Protein AF-A0A2D5XZF6-F1 (afdb_monomer_lite)

Radius of gyration: 29.37 Å; chains: 1; bounding box: 41×34×74 Å

pLDDT: mean 71.01, std 7.39, range [59.16, 82.88]

Foldseek 3Di:
DDADPPPRADWDQDPQWTAGPPPRDTDRDRDPDDDDDDPDDPPVPPPDPPVVVDPDDDDQDQDPPPRDGD

Sequence (70 aa):
MEFCGKCGGIMSVQNNRSACAACGAKTSKKIKVQASETVEKRNQIAVINEDASTTYPEVDMTCKKCKHKK

Secondary structure (DSSP, 8-state):
--B-TTT-PBEEEETTEEEETTT--EE-S--------------------HHHH--PPP---B-TTT--B-

Structure (mmCIF, N/CA/C/O backbone):
data_AF-A0A2D5XZF6-F1
#
_entry.id   AF-A0A2D5XZF6-F1
#
loop_
_atom_site.group_PDB
_atom_site.id
_atom_site.type_symbol
_atom_site.label_atom_id
_atom_site.label_alt_id
_atom_site.label_comp_id
_atom_site.label_asym_id
_atom_site.label_entity_id
_atom_site.label_seq_id
_atom_site.pdbx_PDB_ins_code
_atom_site.Cartn_x
_atom_site.Cartn_y
_atom_site.Cartn_z
_atom_site.occupancy
_atom_site.B_iso_or_equiv
_atom_site.auth_seq_id
_atom_site.auth_comp_id
_atom_site.auth_asym_id
_atom_site.auth_atom_id
_atom_site.pdbx_PDB_model_num
ATOM 1 N N . MET A 1 1 ? -1.994 -12.180 17.160 1.00 67.94 1 MET A N 1
ATOM 2 C CA . MET A 1 1 ? -3.275 -12.903 16.986 1.00 67.94 1 MET A CA 1
ATOM 3 C C . MET A 1 1 ? -3.081 -14.321 17.504 1.00 67.94 1 MET A C 1
ATOM 5 O O . MET A 1 1 ? -2.048 -14.898 17.197 1.00 67.94 1 MET A O 1
ATOM 9 N N . GLU A 1 2 ? -3.991 -14.845 18.329 1.00 73.75 2 GLU A N 1
ATOM 10 C CA . GLU A 1 2 ? -3.909 -16.223 18.852 1.00 73.75 2 GLU A CA 1
ATOM 11 C C . GLU A 1 2 ? -5.011 -17.093 18.218 1.00 73.75 2 GLU A C 1
ATOM 13 O O . GLU A 1 2 ? -6.114 -16.612 17.944 1.00 73.75 2 GLU A O 1
ATOM 18 N N . PHE A 1 3 ? -4.714 -18.374 17.996 1.00 78.44 3 PHE A N 1
ATOM 19 C CA . PHE A 1 3 ? -5.641 -19.356 17.427 1.00 78.44 3 PHE A CA 1
ATOM 20 C C . PHE A 1 3 ? -6.093 -20.366 18.487 1.00 78.44 3 PHE A C 1
ATOM 22 O O . PHE A 1 3 ? -5.389 -20.647 19.457 1.00 78.44 3 PHE A O 1
ATOM 29 N N . CYS A 1 4 ? -7.288 -20.920 18.308 1.00 78.56 4 CYS A N 1
ATOM 30 C CA . CYS A 1 4 ? -7.853 -21.916 19.201 1.00 78.56 4 CYS A CA 1
ATOM 31 C C . CYS A 1 4 ? -7.161 -23.267 19.008 1.00 78.56 4 CYS A C 1
ATOM 33 O O . CYS A 1 4 ? -7.232 -23.849 17.930 1.00 78.56 4 CYS A O 1
ATOM 35 N N . GLY A 1 5 ? -6.593 -23.828 20.077 1.00 76.38 5 GLY A N 1
ATOM 36 C CA . GLY A 1 5 ? -5.942 -25.144 20.032 1.00 76.38 5 GLY A CA 1
ATOM 37 C C . GLY A 1 5 ? -6.873 -26.332 19.744 1.00 76.38 5 GLY A C 1
ATOM 38 O O . GLY A 1 5 ? -6.382 -27.431 19.535 1.00 76.38 5 GLY A O 1
ATOM 39 N N . LYS A 1 6 ? -8.202 -26.139 19.737 1.00 77.25 6 LYS A N 1
ATOM 40 C CA . LYS A 1 6 ? -9.175 -27.211 19.453 1.00 77.25 6 LYS A CA 1
ATOM 41 C C . LYS A 1 6 ? -9.630 -27.267 17.995 1.00 77.25 6 LYS A C 1
ATOM 43 O O . LYS A 1 6 ? -9.860 -28.353 17.487 1.00 77.25 6 LYS A O 1
ATOM 48 N N . CYS A 1 7 ? -9.808 -26.118 17.343 1.00 81.44 7 CYS A N 1
ATOM 49 C CA . CYS A 1 7 ? -10.372 -26.050 15.986 1.00 81.44 7 CYS A CA 1
ATOM 50 C C . CYS A 1 7 ? -9.579 -25.158 15.022 1.00 81.44 7 CYS A C 1
ATOM 52 O O . CYS A 1 7 ? -10.025 -24.934 13.903 1.00 81.44 7 CYS A O 1
ATOM 54 N N . GLY A 1 8 ? -8.453 -24.582 15.455 1.00 76.38 8 GLY A N 1
ATOM 55 C CA . GLY A 1 8 ? -7.635 -23.682 14.638 1.00 76.38 8 GLY A CA 1
ATOM 56 C C . GLY A 1 8 ? -8.275 -22.323 14.338 1.00 76.38 8 GLY A C 1
ATOM 57 O O . GLY A 1 8 ? -7.654 -21.495 13.684 1.00 76.38 8 GLY A O 1
ATOM 58 N N . GLY A 1 9 ? -9.495 -22.057 14.816 1.00 81.19 9 GLY A N 1
ATOM 59 C CA . GLY A 1 9 ? -10.186 -20.788 14.590 1.00 81.19 9 GLY A CA 1
ATOM 60 C C . GLY A 1 9 ? -9.557 -19.622 15.354 1.00 81.19 9 GLY A C 1
ATOM 61 O O . GLY A 1 9 ? -8.994 -19.806 16.434 1.00 81.19 9 GLY A O 1
ATOM 62 N N . ILE A 1 10 ? -9.688 -18.406 14.825 1.00 82.88 10 ILE A N 1
ATOM 63 C CA . ILE A 1 10 ? -9.169 -17.190 15.467 1.00 82.88 10 ILE A CA 1
ATOM 64 C C . ILE A 1 10 ? -9.859 -16.976 16.8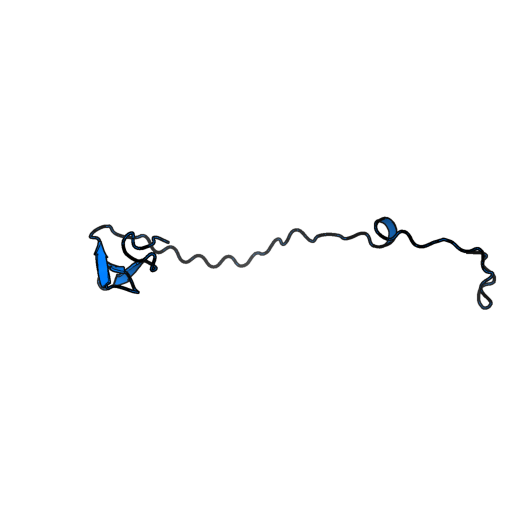23 1.00 82.88 10 ILE A C 1
ATOM 66 O O . ILE A 1 10 ? -11.084 -17.076 16.949 1.00 82.88 10 ILE A O 1
ATOM 70 N N . MET A 1 11 ? -9.064 -16.683 17.852 1.00 79.50 11 MET A N 1
ATOM 71 C CA . MET A 1 11 ? -9.572 -16.264 19.154 1.00 79.50 11 MET A CA 1
ATOM 72 C C . MET A 1 11 ? -9.910 -14.774 19.114 1.00 79.50 11 MET A C 1
ATOM 74 O O . MET A 1 11 ? -9.061 -13.946 18.782 1.00 79.50 11 MET A O 1
ATOM 78 N N . SER A 1 12 ? -11.140 -14.434 19.487 1.00 74.94 12 SER A N 1
ATOM 79 C CA . SER A 1 12 ? -11.620 -13.059 19.586 1.00 74.94 12 SER A CA 1
ATOM 80 C C . SER A 1 12 ? -11.944 -12.711 21.036 1.00 74.94 12 SER A C 1
ATOM 82 O O . SER A 1 12 ? -12.292 -13.578 21.840 1.00 74.94 12 SER A O 1
ATOM 84 N N . VAL A 1 13 ? -11.809 -11.437 21.395 1.00 77.25 13 VAL A N 1
ATOM 85 C CA . VAL A 1 13 ? -12.150 -10.958 22.737 1.00 77.25 13 VAL A CA 1
ATOM 86 C C . VAL A 1 13 ? -13.619 -10.551 22.737 1.00 77.25 13 VAL A C 1
ATOM 88 O O . VAL A 1 13 ? -14.000 -9.575 22.100 1.00 77.25 13 VAL A O 1
ATOM 91 N N . GLN A 1 14 ? -14.445 -11.297 23.466 1.00 67.69 14 GLN A N 1
ATOM 92 C CA . GLN A 1 14 ? -15.859 -11.000 23.681 1.00 67.69 14 GLN A CA 1
ATOM 93 C C . GLN A 1 14 ? -16.092 -10.818 25.185 1.00 67.69 14 GLN A C 1
ATOM 95 O O . GLN A 1 14 ? -15.827 -11.720 25.981 1.00 67.69 14 GLN A O 1
ATOM 100 N N . ASN A 1 15 ? -16.573 -9.641 25.597 1.00 63.41 15 ASN A N 1
ATOM 101 C CA . ASN A 1 15 ? -16.916 -9.324 26.992 1.00 63.41 15 ASN A CA 1
ATOM 102 C C . ASN A 1 15 ? -15.771 -9.593 27.996 1.00 63.41 15 ASN A C 1
ATOM 104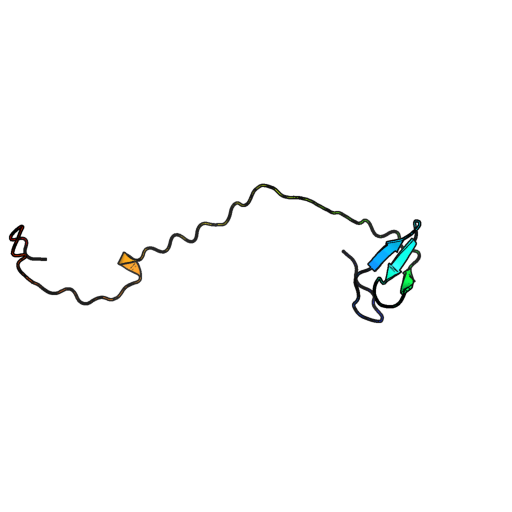 O O . ASN A 1 15 ? -15.939 -10.331 28.968 1.00 63.41 15 ASN A O 1
ATOM 108 N N . ASN A 1 16 ? -14.585 -9.015 27.747 1.00 66.62 16 ASN A N 1
ATOM 109 C CA . ASN A 1 16 ? -13.360 -9.170 28.558 1.00 66.62 16 ASN A CA 1
ATOM 110 C C . ASN A 1 16 ? -12.812 -10.604 28.688 1.00 66.62 16 ASN A C 1
ATOM 112 O O . ASN A 1 16 ? -11.873 -10.839 29.455 1.00 66.62 16 ASN A O 1
ATOM 116 N N . ARG A 1 17 ? -13.358 -11.566 27.939 1.00 67.12 17 ARG A N 1
ATOM 117 C CA . ARG A 1 17 ? -12.887 -12.951 27.886 1.00 67.12 17 ARG A CA 1
ATOM 118 C C . ARG A 1 17 ? -12.550 -13.321 26.450 1.00 67.12 17 ARG A C 1
ATOM 120 O O . ARG A 1 17 ? -13.168 -12.843 25.505 1.00 67.12 17 ARG A O 1
ATOM 127 N N . SER A 1 18 ? -11.557 -14.178 26.290 1.00 74.81 18 SER A N 1
ATOM 128 C CA . SER A 1 18 ? -11.135 -14.644 24.977 1.00 74.81 18 SER A CA 1
ATOM 129 C C . SER A 1 18 ? -11.952 -15.880 24.617 1.00 74.81 18 SER A C 1
ATOM 131 O O . SER A 1 18 ? -11.960 -16.855 25.369 1.00 74.81 18 SER A O 1
ATOM 133 N N . ALA A 1 19 ? -12.659 -15.855 23.494 1.00 79.81 19 ALA A N 1
ATOM 134 C CA . ALA A 1 19 ? -13.437 -16.982 22.995 1.00 79.81 19 ALA A CA 1
ATOM 135 C C . ALA A 1 19 ? -13.102 -17.261 21.528 1.00 79.81 19 ALA A C 1
ATOM 137 O O . ALA A 1 19 ? -12.852 -16.348 20.742 1.00 79.81 19 ALA A O 1
ATOM 138 N N . CYS A 1 20 ? -13.073 -18.535 21.151 1.00 80.12 20 CYS A N 1
ATOM 139 C CA . CYS A 1 20 ? -12.879 -18.909 19.759 1.00 80.12 20 CYS A CA 1
ATOM 140 C C . CYS A 1 20 ? -14.094 -18.483 18.934 1.00 80.12 20 CYS A C 1
ATOM 142 O O . CYS A 1 20 ? -15.215 -18.872 19.259 1.00 80.12 20 CYS A O 1
ATOM 144 N N . ALA A 1 21 ? -13.864 -17.758 17.838 1.00 79.50 21 ALA A N 1
ATOM 145 C CA . ALA A 1 21 ? -14.930 -17.317 16.943 1.00 79.50 21 ALA A CA 1
ATOM 146 C C . ALA A 1 21 ? -15.639 -18.480 16.222 1.00 79.50 21 ALA A C 1
ATOM 148 O O . ALA A 1 21 ? -16.788 -18.335 15.825 1.00 79.50 21 ALA A O 1
ATOM 149 N N . ALA A 1 22 ? -14.975 -19.631 16.071 1.00 78.44 22 ALA A N 1
ATOM 150 C CA . ALA A 1 22 ? -15.514 -20.779 15.341 1.00 78.44 22 ALA A CA 1
ATOM 151 C C . ALA A 1 22 ? -16.250 -21.793 16.235 1.00 78.44 22 ALA A C 1
ATOM 153 O O . ALA A 1 22 ? -17.291 -22.306 15.846 1.00 78.44 22 ALA A O 1
ATOM 154 N N . CYS A 1 23 ? -15.723 -22.108 17.425 1.00 80.94 23 CYS A N 1
ATOM 155 C CA . CYS A 1 23 ? -16.285 -23.161 18.288 1.00 80.94 23 CYS A CA 1
ATOM 156 C C . CYS A 1 23 ? -16.726 -22.681 19.678 1.00 80.94 23 CYS A C 1
ATOM 158 O O . CYS A 1 23 ? -17.195 -23.481 20.485 1.00 80.94 23 CYS A O 1
ATOM 160 N N . GLY A 1 24 ? -16.529 -21.402 20.009 1.00 73.69 24 GLY A N 1
ATOM 161 C CA . GLY A 1 24 ? -16.925 -20.830 21.299 1.00 73.69 24 GLY A CA 1
ATOM 162 C C . GLY A 1 24 ? -16.060 -21.245 22.496 1.00 73.69 24 GLY A C 1
ATOM 163 O O . GLY A 1 24 ? -16.379 -20.879 23.629 1.00 73.69 24 GLY A O 1
ATOM 164 N N . ALA A 1 25 ? -14.961 -21.983 22.287 1.00 77.31 25 ALA A N 1
ATOM 165 C CA . ALA A 1 25 ? -14.046 -22.365 23.363 1.00 77.31 25 ALA A CA 1
ATOM 166 C C . ALA A 1 25 ? -13.477 -21.123 24.068 1.00 77.31 25 ALA A C 1
ATOM 168 O O . ALA A 1 25 ? -12.897 -20.250 23.422 1.00 77.31 25 ALA A O 1
ATOM 169 N N . LYS A 1 26 ? -13.641 -21.053 25.394 1.00 70.88 26 LYS A N 1
ATOM 170 C CA . LYS A 1 26 ? -13.245 -19.901 26.215 1.00 70.88 26 LYS A CA 1
ATOM 171 C C . LYS A 1 26 ? -11.863 -20.121 26.819 1.00 70.88 26 LYS A C 1
ATOM 173 O O . LYS A 1 26 ? -11.588 -21.189 27.360 1.00 70.88 26 LYS A O 1
ATOM 178 N N . THR A 1 27 ? -11.027 -19.094 26.795 1.00 68.19 27 THR A N 1
ATOM 179 C CA . THR A 1 27 ? -9.771 -19.038 27.543 1.00 68.19 27 THR A CA 1
ATOM 180 C C . THR A 1 27 ? -9.802 -17.824 28.474 1.00 68.19 27 THR A C 1
ATOM 182 O O . THR A 1 27 ? -10.262 -16.740 28.114 1.00 68.19 27 THR A O 1
ATOM 185 N N . SER A 1 28 ? -9.353 -18.000 29.720 1.00 61.25 28 SER A N 1
ATOM 186 C CA . SER A 1 28 ? -9.279 -16.911 30.713 1.00 61.25 28 SER A CA 1
ATOM 187 C C . SER A 1 28 ? -8.109 -15.955 30.457 1.00 61.25 28 SER A C 1
ATOM 189 O O . SER A 1 28 ? -7.995 -14.913 31.103 1.00 61.25 28 SER A O 1
ATOM 191 N N . LYS A 1 29 ? -7.231 -16.303 29.511 1.00 65.56 29 LYS A N 1
ATOM 192 C CA . LYS A 1 29 ? -6.058 -15.518 29.148 1.00 65.56 29 LYS A CA 1
ATOM 193 C C . LYS A 1 29 ? -6.496 -14.274 28.373 1.00 65.56 29 LYS A C 1
ATOM 195 O O . LYS A 1 29 ? -7.192 -14.373 27.362 1.00 65.56 29 LYS A O 1
ATOM 200 N N . LYS A 1 30 ? -6.089 -13.095 28.852 1.00 63.34 30 LYS A N 1
ATOM 201 C CA . LYS A 1 30 ? -6.323 -11.816 28.167 1.00 63.34 30 LYS A CA 1
ATOM 202 C C . LYS A 1 30 ? -5.471 -11.771 26.898 1.00 63.34 30 LYS A C 1
ATOM 204 O O . LYS A 1 30 ? -4.253 -11.623 26.983 1.00 63.34 30 LYS A O 1
ATOM 209 N N . ILE A 1 31 ? -6.102 -11.909 25.735 1.00 65.75 31 ILE A N 1
ATOM 210 C CA . ILE A 1 31 ? -5.419 -11.776 24.447 1.00 65.75 31 ILE A CA 1
ATOM 211 C C . ILE A 1 31 ? -5.298 -10.287 24.144 1.00 65.75 31 ILE A C 1
ATOM 213 O O . ILE A 1 31 ? -6.303 -9.584 24.044 1.00 65.75 31 ILE A O 1
ATOM 217 N N . LYS A 1 32 ? -4.065 -9.791 24.004 1.00 62.25 32 LYS A N 1
ATOM 218 C CA . LYS A 1 32 ? -3.824 -8.436 23.500 1.00 62.25 32 LYS A CA 1
ATOM 219 C C . LYS A 1 32 ? -4.091 -8.440 21.994 1.00 62.25 32 LYS A C 1
ATOM 221 O O . LYS A 1 32 ? -3.251 -8.886 21.215 1.00 62.25 32 LYS A O 1
ATOM 226 N N . VAL A 1 33 ? -5.277 -7.992 21.587 1.00 64.38 33 VAL A N 1
ATOM 227 C CA . VAL A 1 33 ? -5.588 -7.742 20.175 1.00 64.38 33 VAL A CA 1
ATOM 228 C C . VAL A 1 33 ? -4.855 -6.466 19.774 1.00 64.38 33 VAL A C 1
ATOM 230 O O . VAL A 1 33 ? -5.226 -5.375 20.191 1.00 64.38 33 VAL A O 1
ATOM 233 N N . GLN A 1 34 ? -3.768 -6.616 19.024 1.00 61.00 34 GLN A N 1
ATOM 234 C CA . GLN A 1 34 ? -3.064 -5.502 18.398 1.00 61.00 34 GLN A CA 1
ATOM 235 C C . GLN A 1 34 ? -3.500 -5.455 16.935 1.00 61.00 34 GLN A C 1
ATOM 237 O O . GLN A 1 34 ? -3.126 -6.327 16.153 1.00 61.00 34 GLN A O 1
ATOM 242 N N . ALA A 1 35 ? -4.342 -4.481 16.595 1.00 61.53 35 ALA A N 1
ATOM 243 C CA . ALA A 1 35 ? -4.576 -4.081 15.217 1.00 61.53 35 ALA A CA 1
ATOM 244 C C . ALA A 1 35 ? -3.648 -2.895 14.945 1.00 61.53 35 ALA A C 1
ATOM 246 O O . ALA A 1 35 ? -3.768 -1.855 15.588 1.00 61.53 35 ALA A O 1
ATOM 247 N N . SER A 1 36 ? -2.678 -3.084 14.060 1.00 66.50 36 SER A N 1
ATOM 248 C CA . SER A 1 36 ? -1.780 -2.027 13.607 1.00 66.50 36 SER A CA 1
ATOM 249 C C . SER A 1 36 ? -2.069 -1.750 12.142 1.00 66.50 36 SER A C 1
ATOM 251 O O . SER A 1 36 ? -2.014 -2.668 11.324 1.00 66.50 36 SER A O 1
ATOM 253 N N . GLU A 1 37 ? -2.356 -0.500 11.809 1.00 59.84 37 GLU A N 1
ATOM 254 C CA . GLU A 1 37 ? -2.410 -0.042 10.428 1.00 59.84 37 GLU A CA 1
ATOM 255 C C . GLU A 1 37 ? -1.050 0.569 10.084 1.00 59.84 37 GLU A C 1
ATOM 257 O O . GLU A 1 37 ? -0.652 1.589 10.642 1.00 59.84 37 GLU A O 1
ATOM 262 N N . THR A 1 38 ? -0.288 -0.098 9.219 1.00 62.50 38 THR A N 1
ATOM 263 C CA . THR A 1 38 ? 0.999 0.417 8.743 1.00 62.50 38 THR A CA 1
ATOM 264 C C . THR A 1 38 ? 0.795 1.031 7.367 1.00 62.50 38 THR A C 1
ATOM 266 O O . THR A 1 38 ? 0.737 0.318 6.366 1.00 62.50 38 THR A O 1
ATOM 269 N N . VAL A 1 39 ? 0.707 2.359 7.309 1.00 65.62 39 VAL A N 1
ATOM 270 C CA . VAL A 1 39 ? 0.698 3.120 6.052 1.00 65.62 39 VAL A CA 1
ATOM 271 C C . VAL A 1 39 ? 2.114 3.618 5.751 1.00 65.62 39 VAL A C 1
ATOM 273 O O . VAL A 1 39 ? 2.352 4.809 5.762 1.00 65.62 39 VAL A O 1
ATOM 276 N N . GLU A 1 40 ? 3.061 2.708 5.498 1.00 63.53 40 GLU A N 1
ATOM 277 C CA . GLU A 1 40 ? 4.266 2.975 4.689 1.00 63.53 40 GLU A CA 1
ATOM 278 C C . GLU A 1 40 ? 4.769 1.657 4.077 1.00 63.53 40 GLU A C 1
ATOM 280 O O . GLU A 1 40 ? 5.492 0.874 4.695 1.00 63.53 40 GLU A O 1
ATOM 285 N N . LYS A 1 41 ? 4.375 1.394 2.826 1.00 62.22 41 LYS A N 1
ATOM 286 C CA . LYS A 1 41 ? 4.946 0.315 2.016 1.00 62.22 41 LYS A CA 1
ATOM 287 C C . LYS A 1 41 ? 6.253 0.805 1.402 1.00 62.22 41 LYS A C 1
ATOM 289 O O . LYS A 1 41 ? 6.233 1.418 0.338 1.00 62.22 41 LYS A O 1
ATOM 294 N N . ARG A 1 42 ? 7.401 0.462 1.985 1.00 61.03 42 ARG A N 1
ATOM 295 C CA . ARG A 1 42 ? 8.609 0.305 1.162 1.00 61.03 42 ARG A CA 1
ATOM 296 C C . ARG A 1 42 ? 8.588 -1.096 0.576 1.00 61.03 42 ARG A C 1
ATOM 298 O O . ARG A 1 42 ? 9.261 -2.000 1.058 1.00 61.03 42 ARG A O 1
ATOM 305 N N . ASN A 1 43 ? 7.766 -1.267 -0.459 1.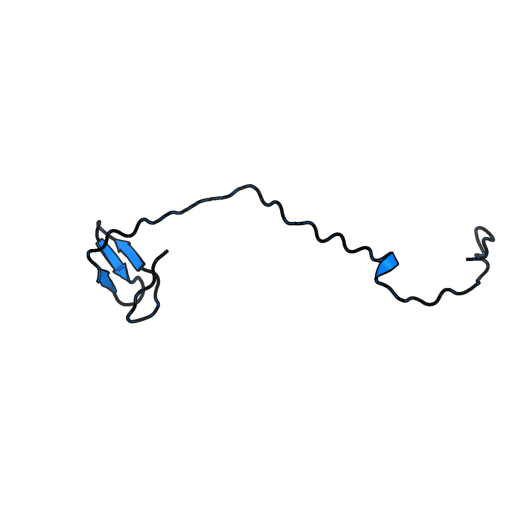00 60.12 43 ASN A N 1
ATOM 306 C CA . ASN A 1 43 ? 7.963 -2.364 -1.394 1.00 60.12 43 ASN A CA 1
ATOM 307 C C . ASN A 1 43 ? 9.398 -2.210 -1.898 1.00 60.12 43 ASN A C 1
ATOM 309 O O . ASN A 1 43 ? 9.734 -1.160 -2.448 1.00 60.12 43 ASN A O 1
ATOM 313 N N . GLN A 1 44 ? 10.257 -3.199 -1.667 1.00 59.16 44 GLN A N 1
ATOM 314 C CA . GLN A 1 44 ? 11.502 -3.263 -2.418 1.00 59.16 44 GLN A CA 1
ATOM 315 C C . GLN A 1 44 ? 11.082 -3.353 -3.883 1.00 59.16 44 GLN A C 1
ATOM 317 O O . GLN A 1 44 ? 10.501 -4.351 -4.304 1.00 59.16 44 GLN A O 1
ATOM 322 N N . ILE A 1 45 ? 11.242 -2.251 -4.617 1.00 61.44 45 ILE A N 1
ATOM 323 C CA . ILE A 1 45 ? 10.963 -2.212 -6.045 1.00 61.44 45 ILE A CA 1
ATOM 324 C C . ILE A 1 45 ? 11.944 -3.207 -6.645 1.00 61.44 45 ILE A C 1
ATOM 326 O O . ILE A 1 45 ? 13.151 -2.968 -6.639 1.00 61.44 45 ILE A O 1
ATOM 330 N N . ALA A 1 46 ? 11.438 -4.353 -7.089 1.00 64.31 46 ALA A N 1
ATOM 331 C CA . ALA A 1 46 ? 12.225 -5.251 -7.906 1.00 64.31 46 ALA A CA 1
ATOM 332 C C . ALA A 1 46 ? 12.508 -4.501 -9.214 1.00 64.31 46 ALA A C 1
ATOM 334 O O . ALA A 1 46 ? 11.637 -4.396 -10.074 1.00 64.31 46 ALA A O 1
ATOM 335 N N . VAL A 1 47 ? 13.693 -3.897 -9.327 1.00 68.31 47 VAL A N 1
ATOM 336 C CA . VAL A 1 47 ? 14.159 -3.291 -10.576 1.00 68.31 47 VAL A CA 1
ATOM 337 C C . VAL A 1 47 ? 14.598 -4.441 -11.469 1.00 68.31 47 VAL A C 1
ATOM 339 O O . VAL A 1 47 ? 15.693 -4.981 -11.324 1.00 68.31 47 VAL A O 1
ATOM 342 N N . ILE A 1 48 ? 13.697 -4.868 -12.344 1.00 69.44 48 ILE A N 1
ATOM 343 C CA . ILE A 1 48 ? 13.993 -5.849 -13.383 1.00 69.44 48 ILE A CA 1
ATOM 344 C C . ILE A 1 48 ? 14.675 -5.076 -14.519 1.00 69.44 48 ILE A C 1
ATOM 346 O O . ILE A 1 48 ? 14.041 -4.242 -15.157 1.00 69.44 48 ILE A O 1
ATOM 350 N N . ASN A 1 49 ? 15.971 -5.312 -14.749 1.00 68.44 49 ASN A N 1
ATOM 351 C CA . ASN A 1 49 ? 16.664 -4.812 -15.942 1.00 68.44 49 ASN A CA 1
ATOM 352 C C . ASN A 1 49 ? 16.340 -5.742 -17.118 1.00 68.44 49 ASN A C 1
ATOM 354 O O . ASN A 1 49 ? 16.952 -6.805 -17.255 1.00 68.44 49 ASN A O 1
ATOM 358 N N . GLU A 1 50 ? 15.367 -5.363 -17.943 1.00 63.44 50 GLU A N 1
ATOM 359 C CA . GLU A 1 50 ? 14.933 -6.152 -19.106 1.00 63.44 50 GLU A CA 1
ATOM 360 C C . GLU A 1 50 ? 16.093 -6.392 -20.090 1.00 63.44 50 GLU A C 1
ATOM 362 O O . GLU A 1 50 ? 16.354 -7.541 -20.435 1.00 63.44 50 GLU A O 1
ATOM 367 N N . ASP A 1 51 ? 16.898 -5.369 -20.397 1.00 65.69 51 ASP A N 1
ATOM 368 C CA . ASP A 1 51 ? 18.035 -5.473 -21.333 1.00 65.69 51 ASP A CA 1
ATOM 369 C C . ASP A 1 51 ? 19.096 -6.506 -20.910 1.00 65.69 51 ASP A C 1
ATOM 371 O O . ASP A 1 51 ? 19.728 -7.142 -21.749 1.00 65.69 51 ASP A O 1
ATOM 375 N N . ALA A 1 52 ? 19.296 -6.687 -19.600 1.00 63.28 52 ALA A N 1
ATOM 376 C CA . ALA A 1 52 ? 20.262 -7.645 -19.055 1.00 63.28 52 ALA A CA 1
ATOM 377 C C . ALA A 1 52 ? 19.677 -9.055 -18.867 1.00 63.28 52 ALA A C 1
ATOM 379 O O . ALA A 1 52 ? 20.424 -10.009 -18.655 1.00 63.28 52 ALA A O 1
ATOM 380 N N . SER A 1 53 ? 18.349 -9.186 -18.886 1.00 62.62 53 SER A N 1
ATOM 381 C CA . SER A 1 53 ? 17.648 -10.447 -18.614 1.00 62.62 53 SER A CA 1
ATOM 382 C C . SER A 1 53 ? 17.120 -11.128 -19.872 1.00 62.62 53 SER A C 1
ATOM 384 O O . SER A 1 53 ? 16.781 -12.311 -19.827 1.00 62.62 53 SER A O 1
ATOM 386 N N . THR A 1 54 ? 17.098 -10.427 -21.006 1.00 65.88 54 THR A N 1
ATOM 387 C CA . THR A 1 54 ? 16.658 -10.982 -22.285 1.00 65.88 54 THR A CA 1
ATOM 388 C C . THR A 1 54 ? 17.828 -11.380 -23.183 1.00 65.88 54 THR A C 1
ATOM 390 O O . THR A 1 54 ? 18.690 -10.567 -23.497 1.00 65.88 54 THR A O 1
ATOM 393 N N . THR A 1 55 ? 17.839 -12.626 -23.656 1.00 73.50 55 THR A N 1
ATOM 394 C CA . THR A 1 55 ? 18.842 -13.187 -24.580 1.00 73.50 55 THR A CA 1
ATOM 395 C C . THR A 1 55 ? 18.396 -13.086 -26.043 1.00 73.50 55 THR A C 1
ATOM 397 O O . THR A 1 55 ? 18.355 -14.084 -26.767 1.00 73.50 55 THR A O 1
ATOM 400 N N . TYR A 1 56 ? 18.011 -11.891 -26.498 1.00 76.19 56 TYR A N 1
ATOM 401 C CA . TYR A 1 56 ? 17.656 -11.701 -27.906 1.00 76.19 56 TYR A CA 1
ATOM 402 C C . TYR A 1 56 ? 18.907 -11.759 -28.800 1.00 76.19 56 TYR A C 1
ATOM 404 O O . TYR A 1 56 ? 19.957 -11.245 -28.416 1.00 76.19 56 TYR A O 1
ATOM 412 N N . PRO A 1 57 ? 18.823 -12.363 -29.997 1.00 73.31 57 PRO A N 1
ATOM 413 C CA . PRO A 1 57 ? 19.917 -12.320 -30.958 1.00 73.31 57 PRO A CA 1
ATOM 414 C C . PRO A 1 57 ? 20.061 -10.910 -31.549 1.00 73.31 57 PRO A C 1
ATOM 416 O O . PRO A 1 57 ? 19.090 -10.343 -32.051 1.00 73.31 57 PRO A O 1
ATOM 419 N N . GLU A 1 58 ? 21.277 -10.364 -31.530 1.00 77.38 58 GLU A N 1
ATOM 420 C CA . GLU A 1 58 ? 21.609 -9.132 -32.253 1.00 77.38 58 GLU A CA 1
ATOM 421 C C . GLU 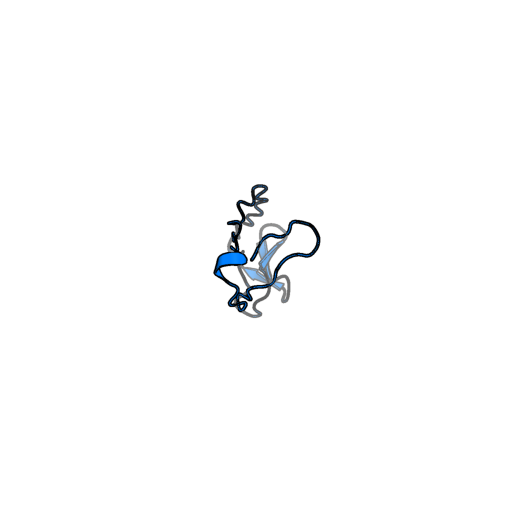A 1 58 ? 21.758 -9.437 -33.754 1.00 77.38 58 GLU A C 1
ATOM 423 O O . GLU A 1 58 ? 22.419 -10.405 -34.137 1.00 77.38 58 GLU A O 1
ATOM 428 N N . VAL A 1 59 ? 21.122 -8.633 -34.614 1.00 75.62 59 VAL A N 1
ATOM 429 C CA . VAL A 1 59 ? 21.186 -8.784 -36.076 1.00 75.62 59 VAL A CA 1
ATOM 430 C C . VAL A 1 59 ? 21.639 -7.484 -36.727 1.00 75.62 59 VAL A C 1
ATOM 432 O O . VAL A 1 59 ? 21.037 -6.435 -36.527 1.00 75.62 59 VAL A O 1
ATOM 435 N N . ASP A 1 60 ? 22.668 -7.552 -37.569 1.00 78.69 60 ASP A N 1
ATOM 436 C CA . ASP A 1 60 ? 23.165 -6.381 -38.290 1.00 78.69 60 ASP A CA 1
ATOM 437 C C . ASP A 1 60 ? 22.238 -6.029 -39.462 1.00 78.69 60 ASP A C 1
ATOM 439 O O . ASP A 1 60 ? 22.391 -6.519 -40.586 1.00 78.69 60 ASP A O 1
ATOM 443 N N . MET A 1 61 ? 21.260 -5.152 -39.225 1.00 76.56 61 MET A N 1
ATOM 444 C CA . MET A 1 61 ? 20.385 -4.619 -40.272 1.00 76.56 61 MET A CA 1
ATOM 445 C C . MET A 1 61 ? 20.550 -3.105 -40.407 1.00 76.56 61 MET A C 1
ATOM 447 O O . MET A 1 61 ? 20.615 -2.365 -39.433 1.00 76.56 61 MET A O 1
ATOM 451 N N . THR A 1 62 ? 20.600 -2.607 -41.645 1.00 80.56 62 THR A N 1
ATOM 452 C CA . THR A 1 62 ? 20.641 -1.157 -41.877 1.00 80.56 62 THR A CA 1
ATOM 453 C C . THR A 1 62 ? 19.235 -0.573 -41.769 1.00 80.56 62 THR A C 1
ATOM 455 O O . THR A 1 62 ? 18.371 -0.851 -42.607 1.00 80.56 62 THR A O 1
ATOM 458 N N . CYS A 1 63 ? 18.999 0.278 -40.770 1.00 75.88 63 CYS A N 1
ATOM 459 C CA . CYS A 1 63 ? 17.713 0.947 -40.603 1.00 75.88 63 CYS A CA 1
ATOM 460 C C . CYS A 1 63 ? 17.429 1.884 -41.788 1.00 75.88 63 CYS A C 1
ATOM 462 O O . CYS A 1 63 ? 18.173 2.829 -42.050 1.00 75.88 63 CYS A O 1
ATOM 464 N N . LYS A 1 64 ? 16.304 1.685 -42.487 1.00 82.38 64 LYS A N 1
ATOM 465 C CA . LYS A 1 64 ? 15.933 2.482 -43.676 1.00 82.38 64 LYS A CA 1
ATOM 466 C C . LYS A 1 64 ? 15.689 3.971 -43.383 1.00 82.38 64 LYS A C 1
ATOM 468 O O . LYS A 1 64 ? 15.712 4.774 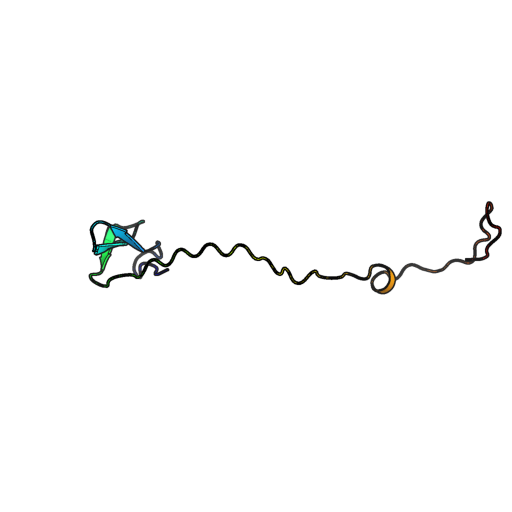-44.309 1.00 82.38 64 LYS A O 1
ATOM 473 N N . LYS A 1 65 ? 15.455 4.339 -42.116 1.00 80.56 65 LYS 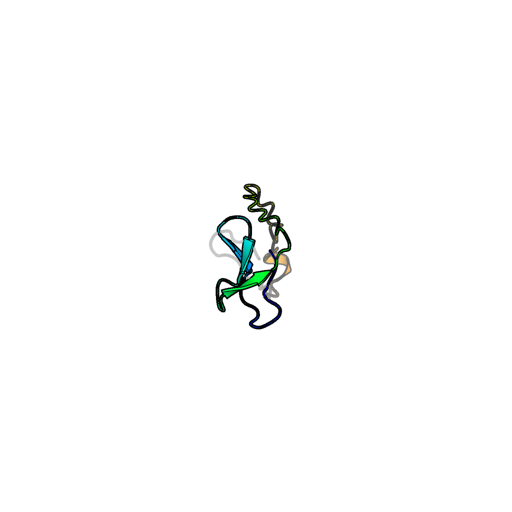A N 1
ATOM 474 C CA . LYS A 1 65 ? 15.177 5.722 -41.692 1.00 80.56 65 LYS A CA 1
ATOM 475 C C . LYS A 1 65 ? 16.434 6.480 -41.264 1.00 80.56 65 LYS A C 1
ATOM 477 O O . LYS A 1 65 ? 16.660 7.582 -41.746 1.00 80.56 65 LYS A O 1
ATOM 482 N N . CYS A 1 66 ? 17.250 5.901 -40.382 1.00 81.81 66 CYS A N 1
ATOM 483 C CA . CYS A 1 66 ? 18.434 6.574 -39.827 1.00 81.81 66 CYS A CA 1
ATOM 484 C C . CYS A 1 66 ? 19.770 6.055 -40.383 1.00 81.81 66 CYS A C 1
ATOM 486 O O . CYS A 1 66 ? 20.815 6.598 -40.041 1.00 81.81 66 CYS A O 1
ATOM 488 N N . LYS A 1 67 ? 19.749 5.020 -41.236 1.00 78.62 67 LYS A N 1
ATOM 489 C CA . LYS A 1 67 ? 20.927 4.367 -41.842 1.00 78.62 67 LYS A CA 1
ATOM 490 C C . LYS A 1 67 ? 21.956 3.833 -40.833 1.00 78.62 67 LYS A C 1
ATOM 492 O O . LYS A 1 67 ? 23.080 3.523 -41.216 1.00 78.62 67 LYS A O 1
ATOM 497 N N . HIS A 1 68 ? 21.573 3.696 -39.566 1.00 79.88 68 HIS A N 1
ATOM 498 C CA . HIS A 1 68 ? 22.399 3.058 -38.547 1.00 79.88 68 HIS A CA 1
ATOM 499 C C . HIS A 1 68 ? 22.449 1.535 -38.774 1.00 79.88 68 HIS A C 1
ATOM 501 O O . HIS A 1 68 ? 21.488 0.968 -39.301 1.00 79.88 68 HIS A O 1
ATOM 507 N N . LYS A 1 69 ? 23.575 0.898 -38.420 1.00 65.06 69 LYS A N 1
ATOM 508 C CA . LYS A 1 69 ? 23.863 -0.535 -38.638 1.00 65.06 69 LYS A CA 1
ATOM 509 C C . LYS A 1 69 ? 23.841 -1.324 -37.322 1.00 65.06 69 LYS A C 1
ATOM 511 O O . LYS A 1 69 ? 24.825 -1.962 -36.976 1.00 65.06 69 LYS A O 1
ATOM 516 N N . LYS A 1 70 ? 22.756 -1.180 -36.570 1.00 61.56 70 LYS A N 1
ATOM 517 C CA . LYS A 1 70 ? 22.416 -1.988 -35.398 1.00 61.56 70 LYS A CA 1
ATOM 518 C C . LYS A 1 70 ? 20.913 -2.191 -35.405 1.00 61.56 70 LYS A C 1
ATOM 520 O O . LYS A 1 70 ? 20.228 -1.204 -35.777 1.00 61.56 70 LYS A O 1
#